Protein AF-A0A1F3XZR8-F1 (afdb_monomer_lite)

pLDDT: mean 87.18, std 9.8, range [57.19, 96.69]

Sequence (160 aa):
MRNIGLALLWTAALGAVLLLVDRALFGPSAPSGWVETERLEDVPRRAGALVTPAYLPNSLRWPPAKVFYRIHPDPGLWVGVVNKFDEVPLWIGTGTTPLPPALQPFKGCFEPNKEPCPASWYVSSVHLKSQAERGAVTYLLSRISRRQTARIAVGLELPE

Secondary structure (DSSP, 8-state):
-HHHHHHHHHHHHHHHHHHHHHHHHHS-PPPSS-EEES-GGGS-GGG------S---TTEEEEEEEEEEE-SSS-EEEEEEEETTS---EEEE--PSSPPGGGGGGGGGGSTT-PPPSTT-EEEEE--HHHHTTT--EEEEESS-HHHHHHHHHHHHS--

Structure (mmCIF, N/CA/C/O backbone):
data_AF-A0A1F3XZR8-F1
#
_entry.id   AF-A0A1F3XZR8-F1
#
loop_
_atom_site.group_PDB
_atom_site.id
_atom_site.type_symbol
_atom_site.label_atom_id
_atom_site.label_alt_id
_atom_site.label_comp_id
_atom_site.label_asym_id
_atom_site.label_entity_id
_atom_site.label_seq_id
_atom_site.pdbx_PDB_ins_code
_atom_site.Cartn_x
_atom_site.Cartn_y
_atom_site.Cartn_z
_atom_site.occupancy
_atom_site.B_iso_or_equiv
_atom_site.auth_seq_id
_atom_site.auth_comp_id
_atom_site.auth_asym_id
_atom_site.auth_atom_id
_atom_site.pdbx_PDB_model_num
ATOM 1 N N . MET A 1 1 ? 37.053 -17.828 -50.508 1.00 60.00 1 MET A N 1
ATOM 2 C CA . MET A 1 1 ? 36.224 -18.236 -49.345 1.00 60.00 1 MET A CA 1
ATOM 3 C C . MET A 1 1 ? 36.652 -17.585 -48.025 1.00 60.00 1 MET A C 1
ATOM 5 O O . MET A 1 1 ? 35.777 -17.105 -47.320 1.00 60.00 1 MET A O 1
ATOM 9 N N . ARG A 1 2 ? 37.954 -17.475 -47.700 1.00 68.44 2 ARG A N 1
ATOM 10 C CA . ARG A 1 2 ? 38.444 -16.887 -46.427 1.00 68.44 2 ARG A CA 1
ATOM 11 C C . ARG A 1 2 ? 37.956 -15.452 -46.137 1.00 68.44 2 ARG A C 1
ATOM 13 O O . ARG A 1 2 ? 37.617 -15.142 -45.004 1.00 68.44 2 ARG A O 1
ATOM 20 N N . ASN A 1 3 ? 37.848 -14.608 -47.165 1.00 75.06 3 ASN A N 1
ATOM 21 C CA . ASN A 1 3 ? 37.434 -13.205 -47.008 1.00 75.06 3 ASN A CA 1
ATOM 22 C C . ASN A 1 3 ? 35.928 -13.038 -46.739 1.00 75.06 3 ASN A C 1
ATOM 24 O O . ASN A 1 3 ? 35.528 -12.072 -46.101 1.00 75.06 3 ASN A O 1
ATOM 28 N N . ILE A 1 4 ? 35.101 -13.992 -47.183 1.00 78.62 4 ILE A N 1
ATOM 29 C CA . ILE A 1 4 ? 33.645 -13.960 -46.971 1.00 78.62 4 ILE A CA 1
ATOM 30 C C . ILE A 1 4 ? 33.324 -14.291 -45.509 1.00 78.62 4 ILE A C 1
ATOM 32 O O . ILE A 1 4 ? 32.506 -13.617 -44.894 1.00 78.62 4 ILE A O 1
ATOM 36 N N . GLY A 1 5 ? 34.023 -15.273 -44.926 1.00 79.94 5 GLY A N 1
ATOM 37 C CA . GLY A 1 5 ? 33.868 -15.613 -43.508 1.00 79.94 5 GLY A CA 1
ATOM 38 C C . GLY A 1 5 ? 34.260 -14.462 -42.579 1.00 79.94 5 GLY A C 1
ATOM 39 O O . GLY A 1 5 ? 33.555 -14.185 -41.614 1.00 79.94 5 GLY A O 1
ATOM 40 N N . LEU A 1 6 ? 35.337 -13.741 -42.910 1.00 86.31 6 LEU A N 1
ATOM 41 C CA . LEU A 1 6 ? 35.757 -12.563 -42.149 1.00 8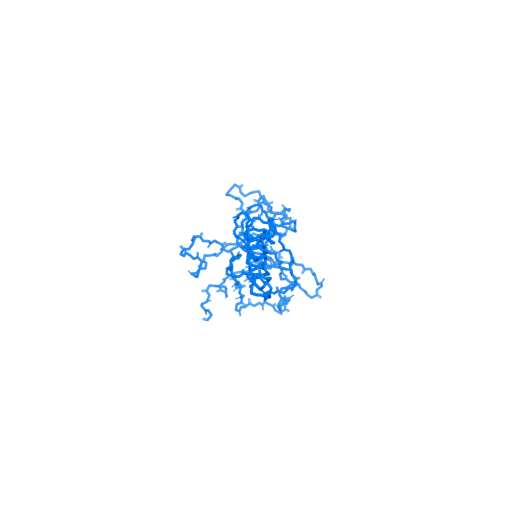6.31 6 LEU A CA 1
ATOM 42 C C . LEU A 1 6 ? 34.719 -11.432 -42.234 1.00 86.31 6 LEU A C 1
ATOM 44 O O . LEU A 1 6 ? 34.404 -10.816 -41.220 1.00 86.31 6 LEU A O 1
ATOM 48 N N . ALA A 1 7 ? 34.164 -11.185 -43.426 1.00 84.81 7 ALA A N 1
ATOM 49 C CA . ALA A 1 7 ? 33.137 -10.165 -43.626 1.00 84.81 7 ALA A CA 1
ATOM 50 C C . ALA A 1 7 ? 31.869 -10.468 -42.813 1.00 84.81 7 ALA A C 1
ATOM 52 O O . ALA A 1 7 ? 31.391 -9.599 -42.090 1.00 84.81 7 ALA A O 1
ATOM 53 N N . LEU A 1 8 ? 31.382 -11.714 -42.851 1.00 88.62 8 LEU A N 1
ATOM 54 C CA . LEU A 1 8 ? 30.212 -12.140 -42.074 1.00 88.62 8 LEU A CA 1
ATOM 55 C C . LEU A 1 8 ? 30.419 -11.965 -40.564 1.00 88.62 8 LEU A C 1
ATOM 57 O O . LEU A 1 8 ? 29.507 -11.522 -39.867 1.00 88.62 8 LEU A O 1
ATOM 61 N N . LEU A 1 9 ? 31.620 -12.270 -40.063 1.00 90.94 9 LEU A N 1
ATOM 62 C CA . LEU A 1 9 ? 31.947 -12.147 -38.643 1.00 90.94 9 LEU A CA 1
ATOM 63 C C . LEU A 1 9 ? 31.953 -10.680 -38.190 1.00 90.94 9 LEU A C 1
ATOM 65 O O . LEU A 1 9 ? 31.383 -10.357 -37.149 1.00 90.94 9 LEU A O 1
ATOM 69 N N . TRP A 1 10 ? 32.511 -9.779 -39.003 1.00 92.56 10 TRP A N 1
ATOM 70 C CA . TRP A 1 10 ? 32.460 -8.339 -38.740 1.00 92.56 10 TRP A CA 1
ATOM 71 C C . TRP A 1 10 ? 31.041 -7.776 -38.795 1.00 92.56 10 TRP A C 1
ATOM 73 O O . TRP A 1 10 ? 30.678 -6.967 -37.943 1.00 92.56 10 TRP A O 1
ATOM 83 N N . THR A 1 11 ? 30.216 -8.215 -39.748 1.00 89.56 11 THR A N 1
ATOM 84 C CA . THR A 1 11 ? 28.820 -7.766 -39.841 1.00 89.56 11 THR A CA 1
ATOM 85 C C . THR A 1 11 ? 27.992 -8.237 -38.646 1.00 89.56 11 THR A C 1
ATOM 87 O O . THR A 1 11 ? 27.226 -7.451 -38.090 1.00 89.56 11 THR A O 1
ATOM 90 N N . ALA A 1 12 ? 28.184 -9.480 -38.195 1.00 91.75 12 ALA A N 1
ATOM 91 C CA . ALA A 1 12 ? 27.527 -9.997 -36.996 1.00 91.75 12 ALA A CA 1
ATOM 92 C C . ALA A 1 12 ? 27.972 -9.249 -35.727 1.00 91.75 12 ALA A C 1
ATOM 94 O O . ALA A 1 12 ? 27.131 -8.869 -34.913 1.00 91.75 12 ALA A O 1
ATOM 95 N N . ALA A 1 13 ? 29.276 -8.984 -35.582 1.00 93.50 13 ALA A N 1
ATOM 96 C CA . ALA A 1 13 ? 29.811 -8.219 -34.456 1.00 93.50 13 ALA A CA 1
ATOM 97 C C . ALA A 1 13 ? 29.260 -6.784 -34.428 1.00 93.50 13 ALA A C 1
ATOM 99 O O . ALA A 1 13 ? 28.812 -6.317 -33.381 1.00 93.50 13 ALA A O 1
ATOM 100 N N . LEU A 1 14 ? 29.224 -6.107 -35.581 1.00 94.56 14 LEU A N 1
ATOM 101 C CA . LEU A 1 14 ? 28.655 -4.765 -35.699 1.00 94.56 14 LEU A CA 1
ATOM 102 C C . LEU A 1 14 ? 27.162 -4.757 -35.343 1.00 94.56 14 LEU A C 1
ATOM 104 O O . LEU A 1 14 ? 26.722 -3.900 -34.579 1.00 94.56 14 LEU A O 1
ATOM 108 N N . GLY A 1 15 ? 26.395 -5.736 -35.832 1.00 93.00 15 GLY A N 1
ATOM 109 C CA . GLY A 1 15 ? 24.979 -5.886 -35.493 1.00 93.00 15 GLY A CA 1
ATOM 110 C C . GLY A 1 15 ? 24.741 -6.093 -33.994 1.00 93.00 15 GLY A C 1
ATOM 111 O O . GLY A 1 15 ? 23.853 -5.463 -33.423 1.00 93.00 15 GLY A O 1
ATOM 112 N N . ALA A 1 16 ? 25.564 -6.914 -33.334 1.00 91.19 16 ALA A N 1
ATOM 113 C CA . ALA A 1 16 ? 25.469 -7.145 -31.892 1.00 91.19 16 ALA A CA 1
ATOM 114 C C . ALA A 1 16 ? 25.777 -5.879 -31.074 1.00 91.19 16 ALA A C 1
ATOM 116 O O . ALA A 1 16 ? 25.060 -5.576 -30.119 1.00 91.19 16 ALA A O 1
ATOM 117 N N . VAL A 1 17 ? 26.803 -5.114 -31.467 1.00 92.44 17 VAL A N 1
ATOM 118 C CA . VAL A 1 17 ? 27.147 -3.837 -30.819 1.00 92.44 17 VAL A CA 1
ATOM 119 C C . VAL A 1 17 ? 26.018 -2.822 -30.987 1.00 92.44 17 VAL A C 1
ATOM 121 O O . VAL A 1 17 ? 25.619 -2.198 -30.006 1.00 92.44 17 VAL A O 1
ATOM 124 N N . LEU A 1 18 ? 25.457 -2.691 -32.192 1.00 91.12 18 LEU A N 1
ATOM 125 C CA . LEU A 1 18 ? 24.333 -1.786 -32.442 1.00 91.12 18 LEU A CA 1
ATOM 126 C C . LEU A 1 18 ? 23.100 -2.166 -31.616 1.00 91.12 18 LEU A C 1
ATOM 128 O O . LEU A 1 18 ? 22.465 -1.286 -31.046 1.00 91.12 18 LEU A O 1
ATOM 132 N N . LEU A 1 19 ? 22.798 -3.459 -31.485 1.00 85.19 19 LEU A N 1
ATOM 133 C CA . LEU A 1 19 ? 21.669 -3.933 -30.682 1.00 85.19 19 LEU A CA 1
ATOM 134 C C . LEU A 1 19 ? 21.879 -3.699 -29.177 1.00 85.19 19 LEU A C 1
ATOM 136 O O . LEU A 1 19 ? 20.925 -3.378 -28.469 1.00 85.19 19 LEU A O 1
ATOM 140 N N . LEU A 1 20 ? 23.114 -3.820 -28.678 1.00 85.44 20 LEU A N 1
ATOM 141 C CA . LEU A 1 20 ? 23.455 -3.468 -27.295 1.00 85.44 20 LEU A CA 1
ATOM 142 C C . LEU A 1 20 ? 23.311 -1.967 -27.037 1.00 85.44 20 LEU A C 1
ATOM 144 O O . LEU A 1 20 ? 22.756 -1.586 -26.010 1.00 85.44 20 LEU A O 1
ATOM 148 N N . VAL A 1 21 ? 23.780 -1.126 -27.962 1.00 86.00 21 VAL A N 1
ATOM 149 C CA . VAL A 1 21 ? 23.646 0.335 -27.864 1.00 86.00 21 VAL A CA 1
ATOM 150 C C . VAL A 1 21 ? 22.175 0.742 -27.927 1.00 86.00 21 VAL A C 1
ATOM 152 O O . VAL A 1 21 ? 21.728 1.516 -27.086 1.00 86.00 21 VAL A O 1
ATOM 155 N N . ASP A 1 22 ? 21.403 0.167 -28.848 1.00 81.19 22 ASP A N 1
ATOM 156 C CA . ASP A 1 22 ? 19.961 0.396 -28.957 1.00 81.19 22 ASP A CA 1
ATOM 157 C C . ASP A 1 22 ? 19.229 -0.011 -27.673 1.00 81.19 22 ASP A C 1
ATOM 159 O O . ASP A 1 22 ? 18.467 0.771 -27.121 1.00 81.19 22 ASP A O 1
ATOM 163 N N . ARG A 1 23 ? 19.536 -1.180 -27.099 1.00 77.12 23 ARG A N 1
ATOM 164 C CA . ARG A 1 23 ? 18.953 -1.611 -25.817 1.00 77.12 23 ARG A CA 1
ATOM 165 C C . ARG A 1 23 ? 19.447 -0.802 -24.617 1.00 77.12 23 ARG A C 1
ATOM 167 O O . ARG A 1 23 ? 18.716 -0.690 -23.640 1.00 77.12 23 ARG A O 1
ATOM 174 N N . ALA A 1 24 ? 20.650 -0.242 -24.653 1.00 77.00 24 ALA A N 1
ATOM 175 C CA . ALA A 1 24 ? 21.145 0.624 -23.585 1.00 77.00 24 ALA A CA 1
ATOM 176 C C . ALA A 1 24 ? 20.506 2.023 -23.634 1.00 77.00 24 ALA A C 1
ATOM 178 O O . ALA A 1 24 ? 20.250 2.610 -22.586 1.00 77.00 24 ALA A O 1
ATOM 179 N N . LEU A 1 25 ? 20.235 2.539 -24.838 1.00 75.50 25 LEU A N 1
ATOM 180 C CA . LEU A 1 25 ? 19.654 3.868 -25.056 1.00 75.50 25 LEU A CA 1
ATOM 181 C C . LEU A 1 25 ? 18.116 3.863 -25.057 1.00 75.50 25 LEU A C 1
ATOM 183 O O . LEU A 1 25 ? 17.501 4.801 -24.557 1.00 75.50 25 LEU A O 1
ATOM 187 N N . PHE A 1 26 ? 17.506 2.809 -25.598 1.00 69.44 26 PHE A N 1
ATOM 188 C CA . PHE A 1 26 ? 16.067 2.673 -25.862 1.00 69.44 26 PHE A CA 1
ATOM 189 C C . PHE A 1 26 ? 15.478 1.348 -25.362 1.00 69.44 26 PHE A C 1
ATOM 191 O O . PHE A 1 26 ? 14.328 1.024 -25.666 1.00 69.44 26 PHE A O 1
ATOM 198 N N . GLY A 1 27 ? 16.243 0.554 -24.606 1.00 59.16 27 GLY A N 1
ATOM 199 C CA . GLY A 1 27 ? 15.700 -0.624 -23.933 1.00 59.16 27 GLY A CA 1
ATOM 200 C C . GLY A 1 27 ? 14.518 -0.251 -23.046 1.00 59.16 27 GLY A C 1
ATOM 201 O O . GLY A 1 27 ? 14.348 0.927 -22.733 1.00 59.16 27 GLY A O 1
ATOM 202 N N . PRO A 1 28 ? 13.688 -1.235 -22.652 1.00 59.25 28 PRO A N 1
ATOM 203 C CA . PRO A 1 28 ? 12.426 -0.983 -21.970 1.00 59.25 28 PRO A CA 1
ATOM 204 C C . PRO A 1 28 ? 12.670 -0.082 -20.764 1.00 59.25 28 PRO A C 1
ATOM 206 O O . PRO A 1 28 ? 13.194 -0.513 -19.732 1.00 59.25 28 PRO A O 1
ATOM 209 N N . SER A 1 29 ? 12.327 1.194 -20.925 1.00 60.78 29 SER A N 1
ATOM 210 C CA . SER A 1 29 ? 12.371 2.160 -19.853 1.00 60.78 29 SER A CA 1
ATOM 211 C C . SER A 1 29 ? 11.398 1.638 -18.812 1.00 60.78 29 SER A C 1
ATOM 213 O O . SER A 1 29 ? 10.251 1.306 -19.120 1.00 60.78 29 SER A O 1
ATOM 215 N N . ALA A 1 30 ? 11.882 1.458 -17.580 1.00 63.31 30 ALA A N 1
ATOM 216 C CA . ALA A 1 30 ? 10.989 1.103 -16.492 1.00 63.31 30 ALA A CA 1
ATOM 217 C C . ALA A 1 30 ? 9.841 2.126 -16.512 1.00 63.31 30 ALA A C 1
ATOM 219 O O . ALA A 1 30 ? 10.138 3.323 -16.601 1.00 63.31 30 ALA A O 1
ATOM 220 N N . PRO A 1 31 ? 8.570 1.681 -16.497 1.00 66.44 31 PRO A N 1
ATOM 221 C CA . PRO A 1 31 ? 7.438 2.591 -16.576 1.00 66.44 31 PRO A CA 1
ATOM 222 C C . PRO A 1 31 ? 7.621 3.695 -15.537 1.00 66.44 31 PRO A C 1
ATOM 224 O O . PRO A 1 31 ? 7.886 3.427 -14.360 1.00 66.44 31 PRO A O 1
ATOM 227 N N . SER A 1 32 ? 7.575 4.940 -16.002 1.00 75.19 32 SER A N 1
ATOM 228 C CA . SER A 1 32 ? 7.662 6.097 -15.128 1.00 75.19 32 SER A CA 1
ATOM 229 C C . SER A 1 32 ? 6.322 6.264 -14.416 1.00 75.19 32 SER A C 1
ATOM 231 O O . SER A 1 32 ? 5.259 6.216 -15.032 1.00 75.19 32 SER A O 1
ATOM 233 N N . GLY A 1 33 ? 6.362 6.447 -13.095 1.00 88.06 33 GLY A N 1
ATOM 234 C CA . GLY A 1 33 ? 5.152 6.577 -12.288 1.00 88.06 33 GLY A CA 1
ATOM 235 C C . GLY A 1 33 ? 4.622 5.257 -11.725 1.00 88.06 33 GLY A C 1
ATOM 236 O O . GLY A 1 33 ? 5.348 4.276 -11.571 1.00 88.06 33 GLY A O 1
ATOM 237 N N . TRP A 1 34 ? 3.357 5.283 -11.309 1.00 93.94 34 TRP A N 1
ATOM 238 C CA . TRP A 1 34 ? 2.721 4.166 -10.618 1.00 93.94 34 TRP A CA 1
ATOM 239 C C . TRP A 1 34 ? 2.256 3.094 -11.593 1.00 93.94 34 TRP A C 1
ATOM 241 O O . TRP A 1 34 ? 1.571 3.392 -12.569 1.00 93.94 34 TRP A O 1
ATOM 251 N N . VAL A 1 35 ? 2.577 1.849 -11.268 1.00 94.31 35 VAL A N 1
ATOM 252 C CA . VAL A 1 35 ? 2.098 0.652 -11.952 1.00 94.31 35 VAL A CA 1
ATOM 253 C C . VAL A 1 35 ? 1.172 -0.098 -11.006 1.00 94.31 35 VAL A C 1
ATOM 255 O O . VAL A 1 35 ? 1.509 -0.289 -9.837 1.00 94.31 35 VAL A O 1
ATOM 258 N N . GLU A 1 36 ? 0.010 -0.500 -11.508 1.00 95.00 36 GLU A N 1
ATOM 259 C CA . GLU A 1 36 ? -0.915 -1.390 -10.807 1.00 95.00 36 GLU A CA 1
ATOM 260 C C . GLU A 1 36 ? -0.608 -2.844 -11.179 1.00 95.00 36 GLU A C 1
ATOM 262 O O . GLU A 1 36 ? -0.360 -3.154 -12.345 1.00 95.00 36 GLU A O 1
ATOM 267 N N . THR A 1 37 ? -0.612 -3.726 -10.187 1.00 92.81 37 THR A N 1
ATOM 268 C CA . THR A 1 37 ? -0.532 -5.177 -10.364 1.00 92.81 37 THR A CA 1
ATOM 269 C C . THR A 1 37 ? -1.527 -5.874 -9.437 1.00 92.81 37 THR A C 1
ATOM 271 O O . THR A 1 37 ? -1.910 -5.345 -8.390 1.00 92.81 37 THR A O 1
ATOM 274 N N . GLU A 1 38 ? -1.956 -7.069 -9.832 1.00 86.44 38 GLU A N 1
ATOM 275 C CA . GLU A 1 38 ? -2.869 -7.917 -9.061 1.00 86.44 38 GLU A CA 1
ATOM 276 C C . GLU A 1 38 ? -2.127 -8.799 -8.046 1.00 86.44 38 GLU A C 1
ATOM 278 O O . GLU A 1 38 ? -2.746 -9.350 -7.136 1.00 86.44 38 GLU A O 1
ATOM 283 N N . ARG A 1 39 ? -0.802 -8.951 -8.186 1.00 88.81 39 ARG A N 1
ATOM 284 C CA . ARG A 1 39 ? -0.010 -9.921 -7.419 1.00 88.81 39 ARG A CA 1
ATOM 285 C C . ARG A 1 39 ? 1.169 -9.256 -6.721 1.00 88.81 39 ARG A C 1
ATOM 287 O O . ARG A 1 39 ? 1.890 -8.453 -7.309 1.00 88.81 39 ARG A O 1
ATOM 294 N N . LEU A 1 40 ? 1.398 -9.621 -5.459 1.00 89.19 40 LEU A N 1
ATOM 295 C CA . LEU A 1 40 ? 2.519 -9.086 -4.677 1.00 89.19 40 LEU A CA 1
ATOM 296 C C . LEU A 1 40 ? 3.871 -9.570 -5.206 1.00 89.19 40 LEU A C 1
ATOM 298 O O . LEU A 1 40 ? 4.850 -8.829 -5.150 1.00 89.19 40 LEU A O 1
ATOM 302 N N . GLU A 1 41 ? 3.921 -10.787 -5.739 1.00 90.50 41 GLU A N 1
ATOM 303 C CA . GLU A 1 41 ? 5.118 -11.383 -6.336 1.00 90.50 41 GLU A CA 1
ATOM 304 C C . GLU A 1 41 ? 5.627 -10.640 -7.580 1.00 90.50 41 GLU A C 1
ATOM 306 O O . GLU A 1 41 ? 6.818 -10.719 -7.883 1.00 90.50 41 GLU A O 1
ATOM 311 N N . ASP A 1 42 ? 4.769 -9.869 -8.251 1.00 90.62 42 ASP A N 1
ATOM 312 C CA . ASP A 1 42 ? 5.149 -9.080 -9.425 1.00 90.62 42 ASP A CA 1
ATOM 313 C C . ASP A 1 42 ? 5.827 -7.753 -9.042 1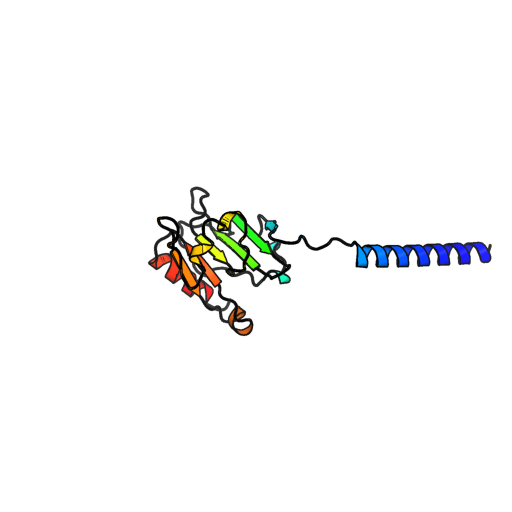.00 90.62 42 ASP A C 1
ATOM 315 O O . ASP A 1 42 ? 6.384 -7.063 -9.900 1.00 90.62 42 ASP A O 1
ATOM 319 N N . VAL A 1 43 ? 5.808 -7.381 -7.756 1.00 90.25 43 VAL A N 1
ATOM 320 C CA . VAL A 1 43 ? 6.413 -6.139 -7.268 1.00 90.25 43 VAL A CA 1
ATOM 321 C C . VAL A 1 43 ? 7.939 -6.267 -7.249 1.00 90.25 43 VAL A C 1
ATOM 323 O O . VAL A 1 43 ? 8.501 -7.064 -6.492 1.00 90.25 43 VAL A O 1
ATOM 326 N N . PRO A 1 44 ? 8.671 -5.430 -8.005 1.00 89.75 44 PRO A N 1
ATOM 327 C CA . PRO A 1 44 ? 10.126 -5.458 -7.984 1.00 89.75 44 PRO A CA 1
ATOM 328 C C . PRO A 1 44 ? 10.663 -5.006 -6.622 1.00 89.75 44 PRO A C 1
ATOM 330 O O . PRO A 1 44 ? 10.259 -3.960 -6.118 1.00 89.75 44 PRO A O 1
ATOM 333 N N . ARG A 1 45 ? 11.682 -5.691 -6.078 1.00 86.44 45 ARG A N 1
ATOM 334 C CA . ARG A 1 45 ? 12.336 -5.320 -4.796 1.00 86.44 45 ARG A CA 1
ATOM 335 C C . ARG A 1 45 ? 12.802 -3.858 -4.728 1.00 86.44 45 ARG A C 1
ATOM 337 O O . ARG A 1 45 ? 12.882 -3.266 -3.658 1.00 86.44 45 ARG A O 1
ATOM 344 N N . ARG A 1 46 ? 13.122 -3.271 -5.884 1.00 87.06 46 ARG A N 1
ATOM 345 C CA . ARG A 1 46 ? 13.532 -1.866 -6.034 1.00 87.06 46 ARG A CA 1
ATOM 346 C C . ARG A 1 46 ? 12.407 -0.850 -5.793 1.00 87.06 46 ARG A C 1
ATOM 348 O O . ARG A 1 46 ? 12.716 0.314 -5.588 1.00 87.06 46 ARG A O 1
ATOM 355 N N . ALA A 1 47 ? 11.138 -1.263 -5.808 1.00 87.19 47 ALA A N 1
ATOM 356 C CA . ALA A 1 47 ? 10.003 -0.388 -5.504 1.00 87.19 47 ALA A CA 1
ATOM 357 C C . ALA A 1 47 ? 9.784 -0.189 -3.992 1.00 87.19 47 ALA A C 1
ATOM 359 O O . ALA A 1 47 ? 9.098 0.743 -3.584 1.00 87.19 47 ALA A O 1
ATOM 360 N N . GLY A 1 48 ? 10.378 -1.044 -3.155 1.00 81.75 48 GLY A N 1
ATOM 361 C CA . GLY A 1 48 ? 10.242 -0.992 -1.703 1.00 81.75 48 GLY A CA 1
ATOM 362 C C . GLY A 1 48 ? 10.226 -2.384 -1.081 1.00 81.75 48 GLY A C 1
ATOM 363 O O . GLY A 1 48 ? 10.202 -3.396 -1.781 1.00 81.75 48 GLY A O 1
ATOM 364 N N . ALA A 1 49 ? 10.249 -2.433 0.251 1.00 77.25 49 ALA A N 1
ATOM 365 C CA . ALA A 1 49 ? 10.023 -3.681 0.969 1.00 77.25 49 ALA A CA 1
ATOM 366 C C . ALA A 1 49 ? 8.521 -3.993 0.978 1.00 77.25 49 ALA A C 1
ATOM 368 O O . ALA A 1 49 ? 7.715 -3.144 1.360 1.00 77.25 49 ALA A O 1
ATOM 369 N N . LEU A 1 50 ? 8.168 -5.208 0.562 1.00 76.38 50 LEU A N 1
ATOM 370 C CA . LEU A 1 50 ? 6.837 -5.766 0.772 1.00 76.38 50 LEU A CA 1
ATOM 371 C C . LEU A 1 50 ? 6.620 -5.907 2.279 1.00 76.38 50 LEU A C 1
ATOM 373 O O . LEU A 1 50 ? 7.475 -6.456 2.969 1.00 76.38 50 LEU A O 1
ATOM 377 N N . VAL A 1 51 ? 5.506 -5.382 2.784 1.00 77.62 51 VAL A N 1
ATOM 378 C CA . VAL A 1 51 ? 5.162 -5.492 4.202 1.00 77.62 51 VAL A CA 1
ATOM 379 C C . VAL A 1 51 ? 3.918 -6.357 4.327 1.00 77.62 51 VAL A C 1
ATOM 381 O O . VAL A 1 51 ? 2.838 -5.966 3.877 1.00 77.62 51 VAL A O 1
ATOM 384 N N . THR A 1 52 ? 4.080 -7.530 4.933 1.00 87.50 52 THR A N 1
ATOM 385 C CA . THR A 1 52 ? 2.980 -8.455 5.210 1.00 87.50 52 THR A CA 1
ATOM 386 C C . THR A 1 52 ? 2.582 -8.315 6.677 1.00 87.50 52 THR A C 1
ATOM 388 O O . THR A 1 52 ? 3.412 -8.540 7.554 1.00 87.50 52 THR A O 1
ATOM 391 N N . PRO A 1 53 ? 1.336 -7.929 6.998 1.00 88.25 53 PRO A N 1
ATOM 392 C CA . PRO A 1 53 ? 0.910 -7.854 8.387 1.00 88.25 53 PRO A CA 1
ATOM 393 C C . PRO A 1 53 ? 0.818 -9.256 8.999 1.00 88.25 53 PRO A C 1
ATOM 395 O O . PRO A 1 53 ? 0.060 -10.092 8.511 1.00 88.25 53 PRO A O 1
ATOM 398 N N . ALA A 1 54 ? 1.496 -9.486 10.129 1.00 90.38 54 ALA A N 1
ATOM 399 C CA . ALA A 1 54 ? 1.370 -10.739 10.887 1.00 90.38 54 ALA A CA 1
ATOM 400 C C . ALA A 1 54 ? -0.045 -10.957 11.464 1.00 90.38 54 ALA A C 1
ATOM 402 O O . ALA A 1 54 ? -0.430 -12.071 11.817 1.00 90.38 54 ALA A O 1
ATOM 403 N N . TYR A 1 55 ? -0.834 -9.885 11.570 1.00 91.88 55 TYR A N 1
ATOM 404 C CA . TYR A 1 55 ? -2.223 -9.921 12.009 1.00 91.88 55 TYR A CA 1
ATO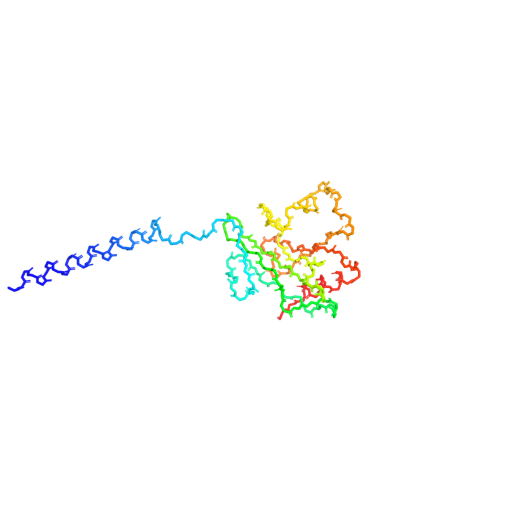M 405 C C . TYR A 1 55 ? -3.127 -9.194 11.020 1.00 91.88 55 TYR A C 1
ATOM 407 O O . TYR A 1 55 ? -2.924 -8.016 10.724 1.00 91.88 55 TYR A O 1
ATOM 415 N N . LEU A 1 56 ? -4.207 -9.861 10.619 1.00 94.12 56 LEU A N 1
ATOM 416 C CA . LEU A 1 56 ? -5.300 -9.257 9.876 1.00 94.12 56 LEU A CA 1
ATOM 417 C C . LEU A 1 56 ? -6.643 -9.732 10.461 1.00 94.12 56 LEU A C 1
ATOM 419 O O . LEU A 1 56 ? -6.807 -10.925 10.714 1.00 94.12 56 LEU A O 1
ATOM 423 N N . PRO A 1 57 ? -7.617 -8.842 10.726 1.00 93.81 57 PRO A N 1
ATOM 424 C CA . PRO A 1 57 ? -8.931 -9.269 11.198 1.00 93.81 57 PRO A CA 1
ATOM 425 C C . PRO A 1 57 ? -9.666 -10.073 10.116 1.00 93.81 57 PRO A C 1
ATOM 427 O O . PRO A 1 57 ? -9.607 -9.714 8.947 1.00 93.81 57 PRO A O 1
ATOM 430 N N . ASN A 1 58 ? -10.466 -11.068 10.520 1.00 94.50 58 ASN A N 1
ATOM 431 C CA . ASN A 1 58 ? -11.228 -11.952 9.614 1.00 94.50 58 ASN A CA 1
ATOM 432 C C . ASN A 1 58 ? -12.176 -11.222 8.640 1.00 94.50 58 ASN A C 1
ATOM 434 O O . ASN A 1 58 ? -12.661 -11.810 7.679 1.00 94.50 58 ASN A O 1
ATOM 438 N N . SER A 1 59 ? -12.496 -9.953 8.903 1.00 94.94 59 SER A N 1
ATOM 439 C CA . SER A 1 59 ? -13.287 -9.109 8.003 1.00 94.94 59 SER A CA 1
ATOM 440 C C . SER A 1 59 ? -12.518 -8.646 6.763 1.00 94.94 59 SER A C 1
ATOM 442 O O . SER A 1 59 ? -13.139 -8.119 5.841 1.00 94.94 59 SER A O 1
ATOM 444 N N . LEU A 1 60 ? -11.192 -8.778 6.771 1.00 96.25 60 LEU A N 1
ATOM 445 C CA . LEU A 1 60 ? -10.281 -8.400 5.701 1.00 96.25 60 LEU A CA 1
ATOM 446 C C . LEU A 1 60 ? -9.630 -9.651 5.110 1.00 96.25 60 LEU A C 1
ATOM 448 O O . LEU A 1 60 ? -9.448 -10.652 5.803 1.00 96.25 60 LEU A O 1
ATOM 452 N N . ARG A 1 61 ? -9.282 -9.588 3.827 1.00 94.12 61 ARG A N 1
ATOM 453 C CA . ARG A 1 61 ? -8.691 -10.708 3.091 1.00 94.12 61 ARG A CA 1
ATOM 454 C C . ARG A 1 61 ? -7.274 -10.376 2.644 1.00 94.12 61 ARG A C 1
ATOM 456 O O . ARG A 1 61 ? -7.016 -9.272 2.173 1.00 94.12 61 ARG A O 1
ATOM 463 N N . TRP A 1 62 ? -6.394 -11.360 2.792 1.00 91.94 62 TRP A N 1
ATOM 464 C CA . TRP A 1 62 ? -5.047 -11.384 2.232 1.00 91.94 62 TRP A CA 1
ATOM 465 C C . TRP A 1 62 ? -4.937 -12.594 1.291 1.00 91.94 62 TRP A C 1
ATOM 467 O O . TRP A 1 62 ? -5.501 -13.636 1.642 1.00 91.94 62 TRP A O 1
ATOM 477 N N . PRO A 1 63 ? -4.247 -12.517 0.137 1.00 91.94 63 PRO A N 1
ATOM 478 C CA . PRO A 1 63 ? -3.447 -11.402 -0.399 1.00 91.94 63 PRO A CA 1
ATOM 479 C C . PRO A 1 63 ? -4.259 -10.128 -0.715 1.00 91.94 63 PRO A C 1
ATOM 481 O O . PRO A 1 63 ? -5.485 -10.197 -0.823 1.00 91.94 63 PRO A O 1
ATOM 484 N N . PRO A 1 64 ? -3.609 -8.949 -0.799 1.00 92.88 64 PRO A N 1
ATOM 485 C CA . PRO A 1 64 ? -4.280 -7.698 -1.135 1.00 92.88 64 PRO A CA 1
ATOM 486 C C . PRO A 1 64 ? -4.788 -7.740 -2.578 1.00 92.88 64 PRO A C 1
ATOM 488 O O . PRO A 1 64 ? -4.140 -8.306 -3.450 1.00 92.88 64 PRO A O 1
ATOM 491 N N . ALA A 1 65 ? -5.933 -7.107 -2.833 1.00 91.75 65 ALA A N 1
ATOM 492 C CA . ALA A 1 65 ? -6.542 -7.102 -4.165 1.00 91.75 65 ALA A CA 1
ATOM 493 C C . ALA A 1 65 ? -6.001 -5.987 -5.068 1.00 91.75 65 ALA A C 1
ATOM 495 O O . ALA A 1 65 ? -6.186 -6.031 -6.278 1.00 91.75 65 ALA A O 1
ATOM 496 N N . LYS A 1 66 ? -5.386 -4.955 -4.478 1.00 93.69 66 LYS A N 1
ATOM 497 C CA . LYS A 1 66 ? -4.799 -3.836 -5.218 1.00 93.69 66 LYS A CA 1
ATOM 498 C C . LYS A 1 66 ? -3.367 -3.635 -4.786 1.00 93.69 66 LYS A C 1
ATOM 500 O O . LYS A 1 66 ? -3.117 -3.453 -3.594 1.00 93.69 66 LYS A O 1
ATOM 505 N N . VAL A 1 67 ? -2.443 -3.614 -5.733 1.00 95.38 67 VAL A N 1
ATOM 506 C CA . VAL A 1 67 ? -1.034 -3.355 -5.458 1.00 95.38 67 VAL A CA 1
ATOM 507 C C . VAL A 1 67 ? -0.549 -2.293 -6.428 1.00 95.38 67 VAL A C 1
ATOM 509 O O . VAL A 1 67 ? -0.592 -2.475 -7.638 1.00 95.38 67 VAL A O 1
ATOM 512 N N . PHE A 1 68 ? -0.083 -1.170 -5.893 1.00 95.56 68 PHE A N 1
ATOM 513 C CA . PHE A 1 68 ? 0.538 -0.105 -6.667 1.00 95.56 68 PHE A CA 1
ATOM 514 C C . PHE A 1 68 ? 2.000 -0.012 -6.288 1.00 95.56 68 PHE A C 1
ATOM 516 O O . PHE A 1 68 ? 2.323 0.137 -5.109 1.00 95.56 68 PHE A O 1
ATOM 523 N N . TYR A 1 69 ? 2.881 -0.034 -7.277 1.00 94.56 69 TYR A N 1
ATOM 524 C CA . TYR A 1 69 ? 4.302 0.165 -7.053 1.00 94.56 69 TYR A CA 1
ATOM 525 C C . TYR A 1 69 ? 4.862 1.231 -7.987 1.00 94.56 69 TYR A C 1
ATOM 527 O O . TYR A 1 69 ? 4.347 1.477 -9.078 1.00 94.56 69 TYR A O 1
ATOM 535 N N . ARG A 1 70 ? 5.939 1.871 -7.550 1.00 92.94 70 ARG A N 1
ATOM 536 C CA . ARG A 1 70 ? 6.697 2.830 -8.343 1.00 92.94 70 ARG A CA 1
ATOM 537 C C . ARG A 1 70 ? 8.175 2.618 -8.094 1.00 92.94 70 ARG A C 1
ATOM 539 O O . ARG A 1 70 ? 8.586 2.362 -6.969 1.00 92.94 70 ARG A O 1
ATOM 546 N N . ILE A 1 71 ? 8.965 2.712 -9.157 1.00 90.31 71 ILE A N 1
ATOM 547 C CA . ILE A 1 71 ? 10.427 2.573 -9.100 1.00 90.31 71 ILE A CA 1
ATOM 548 C C . ILE A 1 71 ? 11.092 3.930 -9.320 1.00 90.31 71 ILE A C 1
ATOM 550 O O . ILE A 1 71 ? 12.044 4.265 -8.626 1.00 90.31 71 ILE A O 1
ATOM 554 N N . HIS A 1 72 ? 10.564 4.709 -10.268 1.00 85.00 72 HIS A N 1
ATOM 555 C CA . HIS A 1 72 ? 11.040 6.044 -10.610 1.00 85.00 72 HIS A CA 1
ATOM 556 C C . HIS A 1 72 ? 9.886 7.064 -10.594 1.00 85.00 72 HIS A C 1
ATOM 558 O O . HIS A 1 72 ? 8.762 6.706 -10.963 1.00 85.00 72 HIS A O 1
ATOM 564 N N . PRO A 1 73 ? 10.137 8.336 -10.228 1.00 85.94 73 PRO A N 1
ATOM 565 C CA . PRO A 1 73 ? 11.428 8.876 -9.782 1.00 85.94 73 PRO A CA 1
ATOM 566 C C . PRO A 1 73 ? 11.824 8.383 -8.383 1.00 85.94 73 PRO A C 1
ATOM 568 O O . PRO A 1 73 ? 12.967 7.979 -8.204 1.00 85.94 73 PRO A O 1
ATOM 571 N N . ASP A 1 74 ? 10.857 8.284 -7.467 1.00 88.25 74 ASP A N 1
ATOM 572 C CA . ASP A 1 74 ? 11.074 7.791 -6.105 1.00 88.25 74 ASP A CA 1
ATOM 573 C C . ASP A 1 74 ? 10.347 6.461 -5.877 1.00 88.25 74 ASP A C 1
ATOM 575 O O . ASP A 1 74 ? 9.147 6.375 -6.187 1.00 88.25 74 ASP A O 1
ATOM 579 N N . PRO A 1 75 ? 11.020 5.448 -5.304 1.00 89.94 75 PRO A N 1
ATOM 580 C CA . PRO A 1 75 ? 10.397 4.186 -4.948 1.00 89.94 75 PRO A CA 1
ATOM 581 C C . PRO A 1 75 ? 9.190 4.344 -4.019 1.00 89.94 75 PRO A C 1
ATOM 583 O O . PRO A 1 75 ? 9.187 5.146 -3.079 1.00 89.94 75 PRO A O 1
ATOM 586 N N . GLY A 1 76 ? 8.154 3.554 -4.270 1.00 92.06 76 GLY A N 1
ATOM 587 C CA . GLY A 1 76 ? 6.992 3.492 -3.400 1.00 92.06 76 GLY A CA 1
ATOM 588 C C . GLY A 1 76 ? 6.160 2.242 -3.625 1.00 92.06 76 GLY A C 1
ATOM 589 O O . GLY A 1 76 ? 6.145 1.669 -4.716 1.00 92.06 76 GLY A O 1
ATOM 590 N N . LEU A 1 77 ? 5.441 1.848 -2.579 1.00 93.44 77 LEU A N 1
ATOM 591 C CA . LEU A 1 77 ? 4.540 0.704 -2.586 1.00 93.44 77 LEU A CA 1
ATOM 592 C C . LEU A 1 77 ? 3.281 1.048 -1.794 1.00 93.44 77 LEU A C 1
ATOM 594 O O . LEU A 1 77 ? 3.366 1.616 -0.705 1.00 93.44 77 LEU A O 1
ATOM 598 N N . TRP A 1 78 ? 2.131 0.678 -2.342 1.00 94.81 78 TRP A N 1
ATOM 599 C CA . TRP A 1 78 ? 0.828 0.741 -1.698 1.00 94.81 78 TR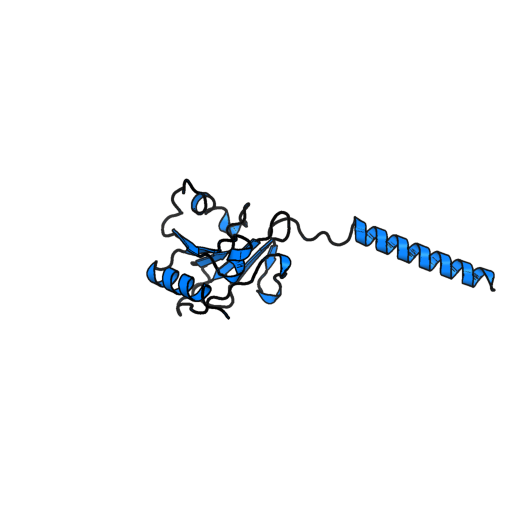P A CA 1
ATOM 600 C C . TRP A 1 78 ? 0.071 -0.556 -1.948 1.00 94.81 78 TRP A C 1
ATOM 602 O O . TRP A 1 78 ? -0.070 -0.984 -3.090 1.00 94.81 78 TRP A O 1
ATOM 612 N N . VAL A 1 79 ? -0.462 -1.153 -0.888 1.00 95.56 79 VAL A N 1
ATOM 613 C CA . VAL A 1 79 ? -1.310 -2.344 -0.960 1.00 95.56 79 VAL A CA 1
ATOM 614 C C . VAL A 1 79 ? -2.688 -2.036 -0.385 1.00 95.56 79 VAL A C 1
ATOM 616 O O . VAL A 1 79 ? -2.813 -1.466 0.700 1.00 95.56 79 VAL A O 1
ATOM 619 N N . GLY A 1 80 ? -3.728 -2.380 -1.136 1.00 95.69 80 GLY A N 1
ATOM 620 C CA . GLY A 1 80 ? -5.131 -2.238 -0.774 1.00 95.69 80 GLY A CA 1
ATOM 621 C C . GLY A 1 80 ? -5.698 -3.575 -0.317 1.00 95.69 80 GLY A C 1
ATOM 622 O O . GLY A 1 80 ? -5.862 -4.504 -1.113 1.00 95.69 80 GLY A O 1
ATOM 623 N N . VAL A 1 81 ? -6.016 -3.665 0.970 1.00 95.44 81 VAL A N 1
ATOM 624 C CA . VAL A 1 81 ? -6.595 -4.857 1.589 1.00 95.44 81 VAL A CA 1
ATOM 625 C C . VAL A 1 81 ? -8.113 -4.746 1.541 1.00 95.44 81 VAL A C 1
ATOM 627 O O . VAL A 1 81 ? -8.678 -3.768 2.035 1.00 95.44 81 VAL A O 1
ATOM 630 N N . VAL A 1 82 ? -8.774 -5.745 0.955 1.00 95.94 82 VAL A N 1
ATOM 631 C CA . VAL A 1 82 ? -10.228 -5.731 0.748 1.00 95.94 82 VAL A CA 1
ATOM 632 C C . VAL A 1 82 ? -10.999 -6.419 1.866 1.00 95.94 82 VAL A C 1
ATOM 634 O O . VAL A 1 82 ? -10.489 -7.312 2.544 1.00 95.94 82 VAL A O 1
ATOM 637 N N . ASN A 1 83 ? -12.259 -6.025 2.041 1.00 95.88 83 ASN A N 1
ATOM 638 C CA . ASN A 1 83 ? -13.220 -6.740 2.877 1.00 95.88 83 ASN A CA 1
ATOM 639 C C . ASN A 1 83 ? -13.946 -7.852 2.087 1.00 95.88 83 ASN A C 1
ATOM 641 O O . ASN A 1 83 ? -13.600 -8.162 0.945 1.00 95.88 83 ASN A O 1
ATOM 645 N N . LYS A 1 84 ? -14.964 -8.466 2.703 1.00 92.69 84 LYS A N 1
ATOM 646 C CA . LYS A 1 84 ? -15.832 -9.490 2.085 1.00 92.69 84 LYS A CA 1
ATOM 647 C C . LYS A 1 84 ? -16.756 -8.976 0.967 1.00 92.69 84 LYS A C 1
ATOM 649 O O . LYS A 1 84 ? -17.428 -9.782 0.341 1.00 92.69 84 LYS A O 1
ATOM 654 N N . PHE A 1 85 ? -16.817 -7.662 0.768 1.00 94.12 85 PHE A N 1
ATOM 655 C CA . PHE A 1 85 ? -17.631 -6.983 -0.243 1.00 94.12 85 PHE A CA 1
ATOM 656 C C . PHE A 1 85 ? -16.763 -6.352 -1.346 1.00 94.12 85 PHE A C 1
ATOM 658 O O . PHE A 1 85 ? -17.213 -5.440 -2.027 1.00 94.12 85 PHE A O 1
ATOM 665 N N . ASP A 1 86 ? -15.499 -6.778 -1.468 1.00 93.62 86 ASP A N 1
ATOM 666 C CA . ASP A 1 86 ? -14.516 -6.261 -2.436 1.00 93.62 86 ASP A CA 1
ATOM 667 C C . ASP A 1 86 ? -14.206 -4.757 -2.325 1.00 93.62 86 ASP A C 1
ATOM 669 O O . ASP A 1 86 ? -13.547 -4.168 -3.180 1.00 93.62 86 ASP A O 1
ATOM 673 N N . GLU A 1 87 ? -14.596 -4.121 -1.223 1.00 95.00 87 GLU A N 1
ATOM 674 C CA . GLU A 1 87 ? -14.211 -2.743 -0.949 1.00 95.00 87 GLU A CA 1
ATOM 675 C C . GLU A 1 87 ? -12.843 -2.708 -0.269 1.00 95.00 87 GLU A C 1
ATOM 677 O O . GLU A 1 87 ? -12.529 -3.599 0.519 1.00 95.00 87 GLU A O 1
ATOM 682 N N . VAL A 1 88 ? -12.061 -1.644 -0.483 1.00 96.00 88 VAL A N 1
ATOM 683 C CA . VAL A 1 88 ? -10.751 -1.441 0.164 1.00 96.00 88 VAL A CA 1
ATOM 684 C C . VAL A 1 88 ? -10.913 -0.538 1.392 1.00 96.00 88 VAL A C 1
ATOM 686 O O . VAL A 1 88 ? -10.911 0.682 1.245 1.00 96.00 88 VAL A O 1
ATOM 689 N N . PRO A 1 89 ? -11.106 -1.066 2.616 1.00 96.69 89 PRO A N 1
ATOM 690 C CA . PRO A 1 89 ? -11.167 -0.242 3.821 1.00 96.69 89 PRO A CA 1
ATOM 691 C C . PRO A 1 89 ? -9.802 0.046 4.456 1.00 96.69 89 PRO A C 1
ATOM 693 O O . PRO A 1 89 ? -9.757 0.761 5.458 1.00 96.69 89 PRO A O 1
ATOM 696 N N . LEU A 1 90 ? -8.721 -0.532 3.928 1.00 96.62 90 LEU A N 1
ATOM 697 C CA . LEU A 1 90 ? -7.372 -0.386 4.457 1.00 96.62 90 LEU A CA 1
ATOM 698 C C . LEU A 1 90 ? -6.353 -0.339 3.317 1.00 96.62 90 LEU A C 1
ATOM 700 O O . LEU A 1 90 ? -6.274 -1.260 2.506 1.00 96.62 90 LEU A O 1
ATOM 704 N N . TRP A 1 91 ? -5.542 0.708 3.320 1.00 96.50 91 TRP A N 1
ATOM 705 C CA . TRP A 1 91 ? -4.352 0.856 2.497 1.00 96.50 91 TRP A CA 1
ATOM 706 C C . TRP A 1 91 ? -3.114 0.863 3.388 1.00 96.50 91 TRP A C 1
ATOM 708 O O . TRP A 1 91 ? -3.114 1.529 4.424 1.00 96.50 91 TRP A O 1
ATOM 718 N N . ILE A 1 92 ? -2.063 0.157 2.977 1.00 94.81 92 ILE A N 1
ATOM 719 C CA . ILE A 1 92 ? -0.768 0.107 3.669 1.00 94.81 92 ILE A CA 1
ATOM 720 C C . ILE A 1 92 ? 0.316 0.499 2.662 1.00 94.81 92 ILE A C 1
ATOM 722 O O . ILE A 1 92 ? 0.351 -0.068 1.572 1.00 94.81 92 ILE A O 1
ATOM 726 N N . GLY A 1 93 ? 1.185 1.461 2.975 1.00 93.88 93 GLY A N 1
ATOM 727 C CA . GLY A 1 93 ? 2.209 1.888 2.016 1.00 93.88 93 GLY A CA 1
ATOM 728 C C . GLY A 1 93 ? 3.135 3.007 2.479 1.00 93.88 93 GLY A C 1
ATOM 729 O O . GLY A 1 93 ? 3.064 3.451 3.616 1.00 93.88 93 GLY A O 1
ATOM 730 N N . THR A 1 94 ? 4.021 3.469 1.599 1.00 88.69 94 THR A N 1
ATOM 731 C CA . THR A 1 94 ? 5.167 4.335 1.958 1.00 88.69 94 THR A CA 1
ATOM 732 C C . THR A 1 94 ? 4.883 5.841 1.946 1.00 88.69 94 THR A C 1
ATOM 734 O O . THR A 1 94 ? 5.782 6.633 2.208 1.00 88.69 94 THR A O 1
ATOM 737 N N . GLY A 1 95 ? 3.662 6.279 1.612 1.00 84.81 95 GLY A N 1
ATOM 738 C CA . GLY A 1 95 ? 3.324 7.713 1.570 1.00 84.81 95 GLY A CA 1
ATOM 739 C C . GLY A 1 95 ? 4.027 8.520 0.469 1.00 84.81 95 GLY A C 1
ATOM 740 O O . GLY A 1 95 ? 3.862 9.735 0.416 1.00 84.81 95 GLY A O 1
ATOM 741 N N . THR A 1 96 ? 4.792 7.871 -0.417 1.00 88.19 96 THR A N 1
ATOM 742 C CA . THR A 1 96 ? 5.602 8.545 -1.440 1.00 88.19 96 THR A CA 1
ATOM 743 C C . THR A 1 96 ? 4.723 9.360 -2.394 1.00 88.19 96 THR A C 1
ATOM 745 O O . THR A 1 96 ? 3.755 8.840 -2.955 1.00 88.19 96 THR A O 1
ATOM 748 N N . T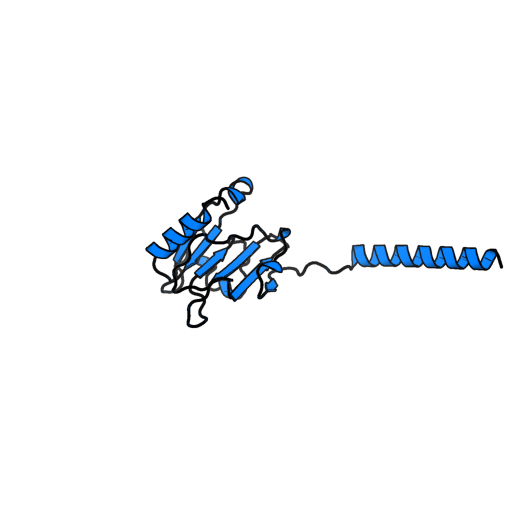HR A 1 97 ? 5.066 10.633 -2.609 1.00 87.31 97 THR A N 1
ATOM 749 C CA . THR A 1 97 ? 4.336 11.544 -3.502 1.00 87.31 97 THR A CA 1
ATOM 750 C C . THR A 1 97 ? 4.949 11.579 -4.911 1.00 87.31 97 THR A C 1
ATOM 752 O O . THR A 1 97 ? 6.139 11.322 -5.067 1.00 87.31 97 THR A O 1
ATOM 755 N N . PRO A 1 98 ? 4.168 11.849 -5.977 1.00 90.50 98 PRO A N 1
ATOM 756 C CA . PRO A 1 98 ? 2.701 11.858 -5.998 1.00 90.50 98 PRO A CA 1
ATOM 757 C C . PRO A 1 98 ? 2.123 10.488 -5.626 1.00 90.50 98 PRO A C 1
ATOM 759 O O . PRO A 1 98 ? 2.775 9.480 -5.874 1.00 90.50 98 PRO A O 1
ATOM 762 N N . LEU A 1 99 ? 0.917 10.451 -5.054 1.00 92.75 99 LEU A N 1
ATOM 763 C CA . LEU A 1 99 ? 0.205 9.209 -4.723 1.00 92.75 99 LEU A CA 1
ATOM 764 C C . LEU A 1 99 ? -0.293 8.487 -5.994 1.00 92.75 99 LEU A C 1
ATOM 766 O O . LEU A 1 99 ? -0.442 9.130 -7.040 1.00 92.75 99 LEU A O 1
ATOM 770 N N . PRO A 1 100 ? -0.573 7.172 -5.955 1.00 94.31 100 PRO A N 1
ATOM 771 C CA . PRO A 1 100 ? -1.227 6.506 -7.080 1.00 94.31 100 PRO A CA 1
ATOM 772 C C . PRO A 1 100 ? -2.657 7.045 -7.267 1.00 94.31 100 PRO A C 1
ATOM 774 O O . PRO A 1 100 ? -3.238 7.562 -6.308 1.00 94.31 100 PRO A O 1
ATOM 777 N N . PRO A 1 101 ? -3.257 6.915 -8.467 1.00 92.81 101 PRO A N 1
ATOM 778 C CA . PRO A 1 101 ? -4.571 7.490 -8.777 1.00 92.81 101 PRO A CA 1
ATOM 779 C C . PRO A 1 101 ? -5.663 7.169 -7.746 1.00 92.81 101 PRO A C 1
ATOM 781 O O . PRO A 1 101 ? -6.397 8.061 -7.329 1.00 92.81 101 PRO A O 1
ATOM 784 N N . ALA A 1 102 ? -5.711 5.928 -7.252 1.00 94.12 102 ALA A N 1
ATOM 785 C CA . ALA A 1 102 ? -6.685 5.486 -6.250 1.00 94.12 102 ALA A CA 1
ATOM 786 C C . ALA A 1 102 ? -6.561 6.201 -4.889 1.00 94.12 102 ALA A C 1
ATOM 788 O O . ALA A 1 102 ? -7.520 6.238 -4.120 1.00 94.12 102 ALA A O 1
ATOM 789 N N . LEU A 1 103 ? -5.386 6.760 -4.588 1.00 95.31 103 LEU A N 1
ATOM 790 C CA . LEU A 1 103 ? -5.067 7.406 -3.316 1.00 95.31 103 LEU A CA 1
ATOM 791 C C . LEU A 1 103 ? -5.038 8.941 -3.406 1.00 95.31 103 LEU A C 1
ATOM 793 O O . LEU A 1 103 ? -4.935 9.605 -2.377 1.00 95.31 103 LEU A O 1
ATOM 797 N N . GLN A 1 104 ? -5.180 9.516 -4.606 1.00 93.00 104 GLN A N 1
ATOM 798 C CA . GLN A 1 104 ? -5.210 10.970 -4.818 1.00 93.00 104 GLN A CA 1
ATOM 799 C C . GLN A 1 104 ? -6.232 11.716 -3.938 1.00 93.00 104 GLN A C 1
ATOM 801 O O . GLN A 1 104 ? -5.857 12.748 -3.379 1.00 93.00 104 GLN A O 1
ATOM 806 N N . PRO A 1 105 ? -7.461 11.202 -3.701 1.00 93.19 105 PRO A N 1
ATOM 807 C CA . PRO A 1 105 ? -8.428 11.862 -2.815 1.00 93.19 105 PRO A CA 1
ATOM 808 C C . PRO A 1 105 ? -7.975 11.994 -1.353 1.00 9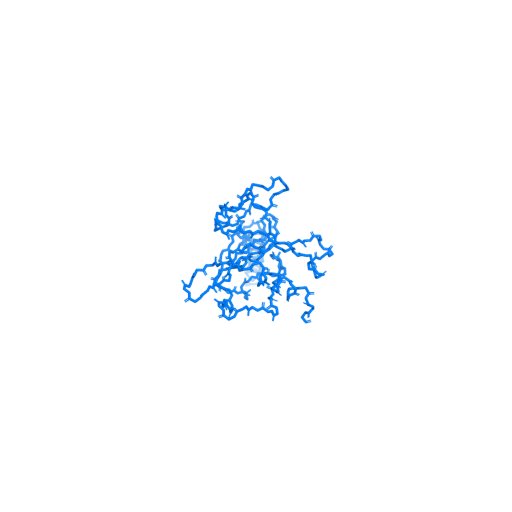3.19 105 PRO A C 1
ATOM 810 O O . PRO A 1 105 ? -8.597 12.717 -0.583 1.00 93.19 105 PRO A O 1
ATOM 813 N N . PHE A 1 106 ? -6.915 11.287 -0.955 1.00 93.25 106 PHE A N 1
ATOM 814 C CA . PHE A 1 106 ? -6.392 11.268 0.411 1.00 93.25 106 PHE A CA 1
ATOM 815 C C . PHE A 1 106 ? -5.082 12.044 0.555 1.00 93.25 106 PHE A C 1
ATOM 817 O O . PHE A 1 106 ? -4.460 11.968 1.610 1.00 93.25 106 PHE A O 1
ATOM 824 N N . LYS A 1 107 ? -4.632 12.778 -0.473 1.00 90.88 107 LYS A N 1
ATOM 825 C CA . LYS A 1 107 ? -3.335 13.476 -0.467 1.00 90.88 107 LYS A CA 1
ATOM 826 C C . LYS A 1 107 ? -3.111 14.313 0.801 1.00 90.88 107 LYS A C 1
ATOM 828 O O . LYS A 1 107 ? -2.088 14.142 1.459 1.00 90.88 107 LYS A O 1
ATOM 833 N N . GLY A 1 108 ? -4.099 15.116 1.195 1.00 88.31 108 GLY A N 1
ATOM 834 C CA . GLY A 1 108 ? -4.021 15.978 2.377 1.00 88.31 108 GLY A CA 1
ATOM 835 C C . GLY A 1 108 ? -3.928 15.239 3.723 1.00 88.31 108 GLY A C 1
ATOM 836 O O . GLY A 1 108 ? -3.457 15.814 4.702 1.00 88.31 108 GLY A O 1
ATOM 837 N N . CYS A 1 109 ? -4.282 13.946 3.782 1.00 89.12 109 CYS A N 1
ATOM 838 C CA . CYS A 1 109 ? -4.194 13.135 5.003 1.00 89.12 109 CYS A CA 1
ATOM 839 C C . CYS A 1 109 ? -2.759 12.873 5.479 1.00 89.12 109 CYS A C 1
ATOM 841 O O . CYS A 1 109 ? -2.547 12.553 6.653 1.00 89.12 109 CYS A O 1
ATOM 843 N N . PHE A 1 110 ? -1.792 12.905 4.560 1.00 87.38 110 PHE A N 1
ATOM 844 C CA . PHE A 1 110 ? -0.407 12.505 4.823 1.00 87.38 110 PHE A CA 1
ATOM 845 C C . PHE A 1 110 ? 0.508 13.698 5.133 1.00 87.38 110 PHE A C 1
ATOM 847 O O . PHE A 1 110 ? 1.634 13.499 5.583 1.00 87.38 110 PHE A O 1
ATOM 854 N N . GLU A 1 111 ? 0.038 14.927 4.910 1.00 81.75 111 GLU A N 1
ATOM 855 C CA . GLU A 1 111 ? 0.841 16.145 5.025 1.00 81.75 111 GLU A CA 1
ATOM 856 C C . GLU A 1 111 ? 0.923 16.662 6.481 1.00 81.75 111 GLU A C 1
ATOM 858 O O . GLU A 1 111 ? 0.010 16.426 7.275 1.00 81.75 111 GLU A O 1
ATOM 863 N N . PRO A 1 112 ? 1.987 17.394 6.872 1.00 66.38 112 PRO A N 1
ATOM 864 C CA . PRO A 1 112 ? 2.178 17.884 8.245 1.00 66.38 112 PRO A CA 1
ATOM 865 C C . PRO A 1 112 ? 1.058 18.807 8.745 1.00 66.38 112 PRO A C 1
ATOM 867 O O . PRO A 1 112 ? 0.689 18.745 9.915 1.00 66.38 112 PRO A O 1
ATOM 870 N N . ASN A 1 113 ? 0.483 19.611 7.844 1.00 65.19 113 ASN A N 1
ATOM 871 C CA . ASN A 1 113 ? -0.630 20.522 8.132 1.00 65.19 113 ASN A CA 1
ATOM 872 C C . ASN A 1 113 ? -2.012 19.845 8.039 1.00 65.19 113 ASN A C 1
ATOM 874 O O . ASN A 1 113 ? -3.014 20.551 8.068 1.00 65.19 113 ASN A O 1
ATOM 878 N N . LYS A 1 114 ? -2.038 18.504 7.923 1.00 67.56 114 LYS A N 1
ATOM 879 C CA . LYS A 1 114 ? -3.190 17.587 7.877 1.00 67.56 114 LYS A CA 1
ATOM 880 C C . LYS A 1 114 ? -4.510 18.263 7.530 1.00 67.56 114 LYS A C 1
ATOM 882 O O . LYS A 1 114 ? -5.276 18.649 8.416 1.00 67.56 114 LYS A O 1
ATOM 887 N N . GLU A 1 115 ? -4.817 18.303 6.239 1.00 81.62 115 GLU A N 1
ATOM 888 C CA . GLU A 1 115 ? -6.213 18.466 5.858 1.00 81.62 115 GLU A CA 1
ATOM 889 C C . GLU A 1 115 ? -7.023 17.295 6.444 1.00 81.62 115 GLU A C 1
ATOM 891 O O . GLU A 1 115 ? -6.509 16.173 6.571 1.00 81.62 115 GLU A O 1
ATOM 896 N N . PRO A 1 116 ? -8.282 17.532 6.848 1.00 82.88 116 PRO A N 1
ATOM 897 C CA . PRO A 1 116 ? -9.113 16.464 7.364 1.00 82.88 116 PRO A CA 1
ATOM 898 C C . PRO A 1 116 ? -9.259 15.371 6.307 1.00 82.88 116 PRO A C 1
ATOM 900 O O . PRO A 1 116 ? -9.614 15.633 5.159 1.00 82.88 116 PRO A O 1
ATOM 903 N N . CYS A 1 117 ? -9.006 14.126 6.712 1.00 90.25 117 CYS A N 1
ATOM 904 C CA . CYS A 1 117 ? -9.283 12.989 5.851 1.00 90.25 117 CYS A CA 1
ATOM 905 C C . CYS A 1 117 ? -10.764 12.940 5.459 1.00 90.25 117 CYS A C 1
ATOM 907 O O . CYS A 1 117 ? -11.616 13.381 6.241 1.00 90.25 117 CYS A O 1
ATOM 909 N N . PRO A 1 118 ? -11.093 12.349 4.293 1.00 91.62 118 PRO A N 1
ATOM 910 C CA . PRO A 1 118 ? -12.473 12.082 3.918 1.00 91.62 118 PRO A CA 1
ATOM 911 C C . PRO A 1 118 ? -13.244 11.395 5.048 1.00 91.62 118 PRO A C 1
ATOM 913 O O . PRO A 1 118 ? -12.670 10.650 5.846 1.00 91.62 118 PRO A O 1
ATOM 916 N N . ALA A 1 119 ? -14.557 11.626 5.111 1.00 89.81 119 ALA A N 1
ATOM 917 C CA . ALA A 1 119 ? -15.394 11.116 6.194 1.00 89.81 119 ALA A CA 1
ATOM 918 C C . ALA A 1 119 ? -15.159 9.614 6.436 1.00 89.81 119 ALA A C 1
ATOM 920 O O . ALA A 1 119 ? -15.078 8.834 5.488 1.00 89.81 119 ALA A O 1
ATOM 921 N N . SER A 1 120 ? -15.061 9.218 7.711 1.00 92.38 120 SER A N 1
ATOM 922 C CA . SER A 1 120 ? -14.732 7.862 8.203 1.00 92.38 120 SER A CA 1
ATOM 923 C C . SER A 1 120 ? -13.298 7.363 7.976 1.00 92.38 120 SER A C 1
ATOM 925 O O . SER A 1 120 ? -12.932 6.338 8.553 1.00 92.38 120 SER A O 1
ATOM 927 N N . TRP A 1 121 ? -12.469 8.083 7.219 1.00 95.94 121 TRP A N 1
ATOM 928 C CA . TRP A 1 121 ? -11.065 7.736 7.019 1.00 95.94 121 TRP A CA 1
ATOM 929 C C . TRP A 1 121 ? -10.151 8.417 8.031 1.00 95.94 121 TRP A C 1
ATOM 931 O O . TRP A 1 121 ? -10.384 9.537 8.484 1.00 95.94 121 TRP A O 1
ATOM 941 N N . TYR A 1 122 ? -9.066 7.736 8.370 1.00 94.69 122 TYR A N 1
ATOM 942 C CA . TYR A 1 122 ? -7.965 8.287 9.143 1.00 94.69 122 TYR A CA 1
ATOM 943 C C . TYR A 1 122 ? -6.652 7.624 8.739 1.00 94.69 122 TYR A C 1
ATOM 945 O O . TYR A 1 122 ? -6.630 6.530 8.173 1.00 94.69 122 TYR A O 1
ATOM 953 N N . VAL A 1 123 ? -5.551 8.287 9.077 1.00 94.19 123 VAL A N 1
ATOM 954 C CA . VAL A 1 123 ? -4.199 7.777 8.862 1.00 94.19 123 VAL A CA 1
ATOM 955 C C . VAL A 1 123 ? -3.523 7.516 10.201 1.00 94.19 123 VAL A C 1
ATOM 957 O O . VAL A 1 123 ? -3.609 8.324 11.129 1.00 94.19 123 VAL A O 1
ATOM 960 N N . SER A 1 124 ? -2.833 6.387 10.285 1.00 93.12 124 SER A N 1
ATOM 961 C CA . SER A 1 124 ? -1.804 6.108 11.288 1.00 93.12 124 SER A CA 1
ATOM 962 C C . SER A 1 124 ? -0.495 5.778 10.582 1.00 93.12 124 SER A C 1
ATOM 964 O O . SER A 1 124 ? -0.514 5.319 9.445 1.00 93.12 124 SER A O 1
ATOM 966 N N . SER A 1 125 ? 0.634 5.983 11.243 1.00 91.31 125 SER A N 1
ATOM 967 C CA . SER A 1 125 ? 1.956 5.677 10.700 1.00 91.31 125 SER A CA 1
ATOM 968 C C . SER A 1 125 ? 2.744 4.814 11.674 1.00 91.31 125 SER A C 1
ATOM 970 O O . SER A 1 125 ? 2.594 4.962 12.886 1.00 91.31 125 SER A O 1
ATOM 972 N N . VAL A 1 126 ? 3.590 3.943 11.135 1.00 90.75 126 VAL A N 1
ATOM 973 C CA . VAL A 1 126 ? 4.528 3.103 11.881 1.00 90.75 126 VAL A CA 1
ATOM 974 C C . VAL A 1 126 ? 5.923 3.222 11.281 1.00 90.75 126 VAL A C 1
ATOM 976 O O . VAL A 1 126 ? 6.089 3.366 10.065 1.00 90.75 126 VAL A O 1
ATOM 979 N N . HIS A 1 127 ? 6.929 3.152 12.146 1.00 87.94 127 HIS A N 1
ATOM 980 C CA . HIS A 1 127 ? 8.331 3.122 11.748 1.00 87.94 127 HIS A CA 1
ATOM 981 C C . HIS A 1 127 ? 8.815 1.679 11.820 1.00 87.94 127 HIS A C 1
ATOM 983 O O . HIS A 1 127 ? 9.114 1.160 12.894 1.00 87.94 127 HIS A O 1
ATOM 989 N N . LEU A 1 128 ? 8.868 1.013 10.670 1.00 83.88 128 LEU A N 1
ATOM 990 C CA . LEU A 1 128 ? 9.322 -0.371 10.609 1.00 83.88 128 LEU A CA 1
ATOM 991 C C . LEU A 1 128 ? 10.834 -0.415 10.784 1.00 83.88 128 LEU A C 1
ATOM 993 O O . LEU A 1 128 ? 11.545 0.312 10.097 1.00 83.88 128 LEU A O 1
ATOM 997 N N . LYS A 1 129 ? 11.346 -1.306 11.638 1.00 78.25 129 LYS A N 1
ATOM 998 C CA . LYS A 1 129 ? 12.799 -1.453 11.848 1.00 78.25 129 LYS A CA 1
ATOM 999 C C . LYS A 1 129 ? 13.549 -1.734 10.543 1.00 78.25 129 LYS A C 1
ATOM 1001 O O . LYS A 1 129 ? 14.577 -1.119 10.293 1.00 78.25 129 LYS A O 1
ATOM 1006 N N . SER A 1 130 ? 12.985 -2.583 9.682 1.00 73.00 130 SER A N 1
ATOM 1007 C CA . SER A 1 130 ? 13.535 -2.913 8.357 1.00 73.00 130 SER A CA 1
ATOM 1008 C C . SER A 1 130 ? 13.603 -1.719 7.394 1.00 73.00 130 SER A C 1
ATOM 1010 O O . SER A 1 130 ? 14.356 -1.745 6.423 1.00 73.00 130 SER A O 1
ATOM 1012 N N . GLN A 1 131 ? 12.821 -0.669 7.649 1.00 73.06 131 GLN A N 1
ATOM 1013 C CA . GLN A 1 131 ? 12.768 0.554 6.847 1.00 73.06 131 GLN A CA 1
ATOM 1014 C C . GLN A 1 131 ? 13.369 1.773 7.565 1.00 73.06 131 GLN A C 1
ATOM 1016 O O . GLN A 1 131 ? 13.643 2.786 6.918 1.00 73.06 131 GLN A O 1
ATOM 1021 N N . ALA A 1 132 ? 13.614 1.675 8.875 1.00 64.44 132 ALA A N 1
ATOM 1022 C CA . ALA A 1 132 ? 14.103 2.756 9.723 1.00 64.44 132 ALA A CA 1
ATOM 1023 C C . ALA A 1 132 ? 15.493 3.238 9.294 1.00 64.44 132 ALA A C 1
ATOM 1025 O O . ALA A 1 132 ? 15.745 4.439 9.291 1.00 64.44 132 ALA A O 1
ATOM 1026 N N . GLU A 1 133 ? 16.357 2.330 8.830 1.00 63.47 133 GLU A N 1
ATOM 1027 C CA . GLU A 1 133 ? 17.676 2.675 8.276 1.00 63.47 133 GLU A CA 1
ATOM 1028 C C . GLU A 1 133 ? 17.588 3.555 7.019 1.00 63.47 133 GLU A C 1
ATOM 1030 O O . GLU A 1 133 ? 18.522 4.284 6.698 1.00 63.47 133 GLU A O 1
ATOM 1035 N N . ARG A 1 134 ? 16.450 3.521 6.315 1.00 68.50 134 ARG A N 1
ATOM 1036 C CA . ARG A 1 134 ? 16.173 4.351 5.133 1.00 68.50 134 ARG A CA 1
ATOM 1037 C C . ARG A 1 134 ? 15.302 5.566 5.456 1.00 68.50 134 ARG A C 1
ATOM 1039 O O . ARG A 1 134 ? 14.900 6.275 4.539 1.00 68.50 134 ARG A O 1
ATOM 1046 N N . GLY A 1 135 ? 14.960 5.776 6.731 1.00 69.25 135 GLY A N 1
ATOM 1047 C CA . GLY A 1 135 ? 14.036 6.824 7.167 1.00 69.25 135 GLY A CA 1
ATOM 1048 C C . GLY A 1 135 ? 12.613 6.678 6.613 1.00 69.25 135 GLY A C 1
ATOM 1049 O O . GLY A 1 135 ? 11.843 7.634 6.661 1.00 69.25 135 GLY A O 1
ATOM 1050 N N . ALA A 1 136 ? 12.254 5.511 6.068 1.00 79.12 136 ALA A N 1
ATOM 1051 C CA . ALA A 1 136 ? 10.959 5.311 5.432 1.00 79.12 136 ALA A CA 1
ATOM 1052 C C . ALA A 1 136 ? 9.866 5.027 6.475 1.00 79.12 136 ALA A C 1
ATOM 1054 O O . ALA A 1 136 ? 10.058 4.274 7.432 1.00 79.12 136 ALA A O 1
ATOM 1055 N N . VAL A 1 137 ? 8.710 5.660 6.276 1.00 88.25 137 VAL A N 1
ATOM 1056 C CA . VAL A 1 137 ? 7.528 5.545 7.134 1.00 88.25 137 VAL A CA 1
ATOM 1057 C C . VAL A 1 137 ? 6.479 4.719 6.407 1.00 88.25 137 VAL A C 1
ATOM 1059 O O . VAL A 1 137 ? 6.172 4.986 5.245 1.00 88.25 137 VAL A O 1
ATOM 1062 N N . THR A 1 138 ? 5.904 3.733 7.093 1.00 91.56 138 THR A N 1
ATOM 1063 C CA . THR A 1 138 ? 4.749 2.999 6.573 1.00 91.56 138 THR A CA 1
ATOM 1064 C C . THR A 1 138 ? 3.473 3.613 7.132 1.00 91.56 138 THR A C 1
ATOM 1066 O O . THR A 1 138 ? 3.278 3.716 8.341 1.00 91.56 138 THR A O 1
ATOM 1069 N N . TYR A 1 139 ? 2.585 4.022 6.242 1.00 93.94 139 TYR A N 1
ATOM 1070 C CA . TYR A 1 139 ? 1.285 4.586 6.544 1.00 93.94 139 TYR A CA 1
ATOM 1071 C C . TYR A 1 139 ? 0.198 3.528 6.401 1.00 93.94 139 TYR A C 1
ATOM 1073 O O . TYR A 1 139 ? 0.196 2.735 5.462 1.00 93.94 139 TYR A O 1
ATOM 1081 N N . LEU A 1 140 ? -0.759 3.569 7.322 1.00 95.56 140 LEU A N 1
ATOM 1082 C CA . LEU A 1 140 ? -2.011 2.838 7.269 1.00 95.56 140 LEU A CA 1
ATOM 1083 C C . LEU A 1 140 ? -3.130 3.869 7.112 1.00 95.56 140 LEU A C 1
ATOM 1085 O O . LEU A 1 140 ? -3.457 4.584 8.063 1.00 95.56 140 LEU A O 1
ATOM 1089 N N . LEU A 1 141 ? -3.710 3.948 5.919 1.00 96.38 141 LEU A N 1
ATOM 1090 C CA . LEU A 1 141 ? -4.911 4.733 5.650 1.00 96.38 141 LEU A CA 1
ATOM 1091 C C . LEU A 1 141 ? -6.117 3.801 5.778 1.00 96.38 141 LEU A C 1
ATOM 1093 O O . LEU A 1 141 ? -6.210 2.792 5.082 1.00 96.38 141 LEU A O 1
ATOM 1097 N N . SER A 1 142 ? -7.028 4.112 6.691 1.00 96.62 142 SER A N 1
ATOM 1098 C CA . SER A 1 142 ? -8.014 3.152 7.175 1.00 96.62 142 SER A CA 1
ATOM 1099 C C . SER A 1 142 ? -9.372 3.787 7.447 1.00 96.62 142 SER A C 1
ATOM 1101 O O . SER A 1 142 ? -9.447 4.893 7.977 1.00 96.62 142 SER A O 1
ATOM 1103 N N . ARG A 1 143 ? -10.436 3.025 7.177 1.00 96.00 143 ARG A N 1
ATOM 1104 C CA . ARG A 1 143 ? -11.802 3.262 7.684 1.00 96.00 143 ARG A CA 1
ATOM 1105 C C . ARG A 1 143 ? -12.331 2.129 8.577 1.00 96.00 143 ARG A C 1
ATOM 1107 O O . ARG A 1 143 ? -13.508 2.113 8.926 1.00 96.00 143 ARG A O 1
ATOM 1114 N N . ILE A 1 144 ? -11.483 1.154 8.931 1.00 96.12 144 ILE A N 1
ATOM 1115 C CA . ILE A 1 144 ? -11.806 0.148 9.961 1.00 96.12 144 ILE A CA 1
ATOM 1116 C C . ILE A 1 144 ? -11.692 0.757 11.368 1.00 96.12 144 ILE A C 1
ATOM 1118 O O . ILE A 1 144 ? -11.425 1.943 11.523 1.00 96.12 144 ILE A O 1
ATOM 1122 N N . SER A 1 145 ? -11.915 -0.028 12.426 1.00 95.69 145 SER A N 1
ATOM 1123 C CA . SER A 1 145 ? -11.801 0.501 13.791 1.00 95.69 145 SER A CA 1
ATOM 1124 C C . SER A 1 145 ? -10.347 0.829 14.161 1.00 95.69 145 SER A C 1
ATOM 1126 O O . SER A 1 145 ? -9.430 0.051 13.883 1.00 95.69 145 SER A O 1
ATOM 1128 N N . ARG A 1 146 ? -10.134 1.928 14.901 1.00 95.06 146 ARG A N 1
ATOM 1129 C CA . ARG A 1 146 ? -8.797 2.338 15.382 1.00 95.06 146 ARG A CA 1
ATOM 1130 C C . ARG A 1 146 ? -8.081 1.234 16.159 1.00 95.06 146 ARG A C 1
ATOM 1132 O O . ARG A 1 146 ? -6.878 1.056 16.005 1.00 95.06 146 ARG A O 1
ATOM 1139 N N . ARG A 1 147 ? -8.827 0.448 16.944 1.00 95.62 147 ARG A N 1
ATOM 1140 C CA . ARG A 1 147 ? -8.292 -0.698 17.694 1.00 95.62 147 ARG A CA 1
ATOM 1141 C C . ARG A 1 147 ? -7.745 -1.788 16.770 1.00 95.62 147 ARG A C 1
ATOM 1143 O O . ARG A 1 147 ? -6.708 -2.366 17.075 1.00 95.62 147 ARG A O 1
ATOM 1150 N N . GLN A 1 148 ? -8.426 -2.081 15.662 1.00 96.19 148 GLN A N 1
ATOM 1151 C CA . GLN A 1 148 ? -7.934 -3.050 14.681 1.00 96.19 148 GLN A CA 1
ATOM 1152 C C . GLN A 1 148 ? -6.724 -2.502 13.923 1.00 96.19 148 GLN A C 1
ATOM 1154 O O . GLN A 1 148 ? -5.737 -3.218 13.810 1.00 96.19 148 GLN A O 1
ATOM 1159 N N . THR A 1 149 ? -6.746 -1.240 13.483 1.00 95.88 149 THR A N 1
ATOM 1160 C CA . THR A 1 149 ? -5.578 -0.627 12.823 1.00 95.88 149 THR A CA 1
ATOM 1161 C C . THR A 1 149 ? -4.349 -0.626 13.721 1.00 95.88 149 THR A C 1
ATOM 1163 O O . THR A 1 149 ? -3.274 -0.965 13.250 1.00 95.88 149 THR A O 1
ATOM 1166 N N . ALA A 1 150 ? -4.502 -0.334 15.016 1.00 94.25 150 ALA A N 1
ATOM 1167 C CA . ALA A 1 150 ? -3.399 -0.404 15.973 1.00 94.25 150 ALA A CA 1
ATOM 1168 C C . ALA A 1 150 ? -2.815 -1.824 16.095 1.00 94.25 150 ALA A C 1
ATOM 1170 O O . ALA A 1 150 ? -1.604 -1.989 16.166 1.00 94.25 150 ALA A O 1
ATOM 1171 N N . ARG A 1 151 ? -3.657 -2.866 16.070 1.00 94.88 151 ARG A N 1
ATOM 1172 C CA . ARG A 1 151 ? -3.180 -4.261 16.075 1.00 94.88 151 ARG A CA 1
ATOM 1173 C C . ARG A 1 151 ? -2.442 -4.631 14.792 1.00 94.88 151 ARG A C 1
ATOM 1175 O O . ARG A 1 151 ? -1.446 -5.338 14.865 1.00 94.88 151 ARG A O 1
ATOM 1182 N N . ILE A 1 152 ? -2.921 -4.157 13.641 1.00 94.62 152 ILE A N 1
ATOM 1183 C CA . ILE A 1 152 ? -2.241 -4.355 12.354 1.00 94.62 152 ILE A CA 1
ATOM 1184 C C . ILE A 1 152 ? -0.888 -3.642 12.381 1.00 94.62 152 ILE A C 1
ATOM 1186 O O . ILE A 1 152 ? 0.113 -4.265 12.070 1.00 94.62 152 ILE A O 1
ATOM 1190 N N . ALA A 1 153 ? -0.852 -2.384 12.827 1.00 92.62 153 ALA A N 1
ATOM 1191 C CA . ALA A 1 153 ? 0.368 -1.602 13.011 1.00 92.62 153 ALA A CA 1
ATOM 1192 C C . ALA A 1 153 ? 1.419 -2.353 13.845 1.00 92.62 153 ALA A C 1
ATOM 1194 O O . ALA A 1 153 ? 2.535 -2.542 13.375 1.00 92.62 153 ALA A O 1
ATOM 1195 N N . VAL A 1 154 ? 1.036 -2.876 15.015 1.00 91.44 154 VAL A N 1
ATOM 1196 C CA . VAL A 1 154 ? 1.919 -3.719 15.843 1.00 91.44 154 VAL A CA 1
ATOM 1197 C C . VAL A 1 154 ? 2.368 -4.975 15.090 1.00 91.44 154 VAL A C 1
ATOM 1199 O O . VAL A 1 154 ? 3.535 -5.342 15.145 1.00 91.44 154 VAL A O 1
ATOM 1202 N N . GLY A 1 155 ? 1.463 -5.623 14.354 1.00 88.56 155 GLY A N 1
ATOM 1203 C CA . GLY A 1 155 ? 1.783 -6.799 13.543 1.00 88.56 155 GLY A CA 1
ATOM 1204 C C . GLY A 1 155 ? 2.736 -6.532 12.373 1.00 88.56 155 GLY A C 1
ATOM 1205 O O . GLY A 1 155 ? 3.328 -7.484 11.881 1.00 88.56 155 GLY A O 1
ATOM 1206 N N . LEU A 1 156 ? 2.893 -5.279 11.929 1.00 88.69 156 LEU A N 1
ATOM 1207 C CA . LEU A 1 156 ? 3.880 -4.894 10.911 1.00 88.69 156 LEU A CA 1
ATOM 1208 C C . LEU A 1 156 ? 5.280 -4.681 11.519 1.00 88.69 156 LEU A C 1
ATOM 1210 O O . LEU A 1 156 ? 6.272 -4.798 10.810 1.00 88.69 156 LEU A O 1
ATOM 1214 N N . GLU A 1 157 ? 5.378 -4.348 12.810 1.00 84.25 157 GLU A N 1
ATOM 1215 C CA . GLU A 1 157 ? 6.654 -4.080 13.497 1.00 84.25 157 GLU A CA 1
ATOM 1216 C C . GLU A 1 157 ? 7.405 -5.351 13.923 1.00 84.25 157 GLU A C 1
ATOM 1218 O O . GLU A 1 157 ? 8.588 -5.284 14.279 1.00 84.25 157 GLU A O 1
ATOM 1223 N N . LEU A 1 158 ? 6.724 -6.499 13.917 1.00 71.38 158 LEU A N 1
ATOM 1224 C CA . LEU A 1 158 ? 7.320 -7.782 14.268 1.00 71.38 158 LEU A CA 1
ATOM 1225 C C . LEU A 1 158 ? 8.282 -8.235 13.155 1.00 71.38 158 LEU A C 1
ATOM 1227 O O . LEU A 1 158 ? 7.928 -8.141 11.981 1.00 71.38 158 LEU A O 1
ATOM 1231 N N . PRO A 1 159 ? 9.495 -8.706 13.495 1.00 62.16 159 PRO A N 1
ATOM 1232 C CA . PRO A 1 159 ? 10.381 -9.317 12.510 1.00 62.16 159 PRO A CA 1
ATOM 1233 C C . PRO A 1 159 ? 9.734 -10.595 11.952 1.00 62.16 159 PRO A C 1
ATOM 1235 O O . PRO A 1 159 ? 9.158 -11.362 12.725 1.00 62.16 159 PRO A O 1
ATOM 1238 N N . GLU A 1 160 ? 9.820 -10.786 10.629 1.00 57.19 160 GLU A N 1
ATOM 1239 C CA . GLU A 1 160 ? 9.510 -12.068 9.970 1.00 57.19 160 GLU A CA 1
ATOM 1240 C C . GLU A 1 160 ? 10.479 -13.173 10.413 1.00 57.19 160 GLU A C 1
ATOM 1242 O O . GLU A 1 160 ? 11.688 -12.873 10.581 1.00 57.19 160 GLU A O 1
#

Radius of gyration: 22.3 Å; chains: 1; bounding box: 56×39×67 Å

Foldseek 3Di:
DVVVVVVVVVVVVVVVVVVVVCCVVPNPDDDADKDKDQDPVVADVLLDDDFDQQDDDPQWDPPFRIWIFHNPPHRKIKGFIAGPVRDGQKIKMQLDPPDPPVCNLQNQQSDPVRDDGDPLWHKDWADAPVCVVVVTIMMMIGSDDPVRVVSSRVRRNDDD